Protein AF-A0A8S4SNB0-F1 (afdb_monomer)

Radius of gyration: 17.1 Å; Cα contacts (8 Å, |Δi|>4): 48; chains: 1; bounding box: 46×27×44 Å

Organism: NCBI:txid348720

Structure (mmCIF, N/CA/C/O backbone):
data_AF-A0A8S4SNB0-F1
#
_entry.id   AF-A0A8S4SNB0-F1
#
loop_
_atom_site.group_PDB
_atom_site.id
_atom_site.type_symbol
_atom_site.label_atom_id
_atom_site.label_alt_id
_atom_site.label_comp_id
_atom_site.label_asym_id
_atom_site.label_entity_id
_atom_site.label_seq_id
_atom_site.pdbx_PDB_ins_code
_atom_site.Cartn_x
_atom_site.Cartn_y
_atom_site.Cartn_z
_atom_site.occupancy
_atom_site.B_iso_or_equiv
_atom_site.auth_seq_id
_atom_site.auth_comp_id
_atom_site.auth_asym_id
_atom_site.auth_atom_id
_atom_site.pdbx_PDB_model_num
ATOM 1 N N . MET A 1 1 ? 4.937 12.139 5.613 1.00 55.06 1 MET A N 1
ATOM 2 C CA . MET A 1 1 ? 3.693 12.899 5.872 1.00 55.06 1 MET A CA 1
ATOM 3 C C . MET A 1 1 ? 2.914 13.199 4.600 1.00 55.06 1 MET A C 1
ATOM 5 O O . MET A 1 1 ? 1.719 12.951 4.595 1.00 55.06 1 MET A O 1
ATOM 9 N N . GLU A 1 2 ? 3.559 13.640 3.516 1.00 68.50 2 GLU A N 1
ATOM 10 C CA . GLU A 1 2 ? 2.882 14.104 2.288 1.00 68.50 2 GLU A CA 1
ATOM 11 C C . GLU A 1 2 ? 1.786 13.164 1.736 1.00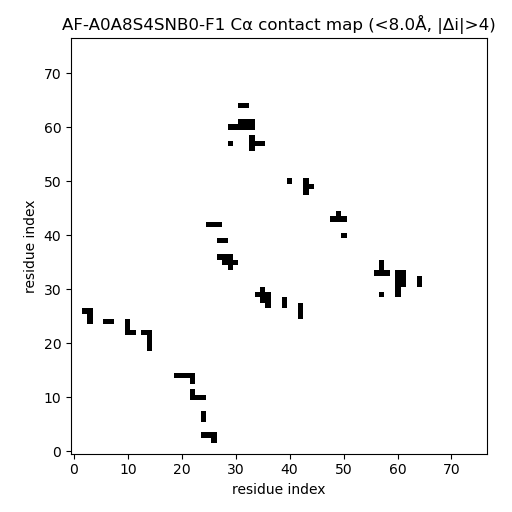 68.50 2 GLU A C 1
ATOM 13 O O . GLU A 1 2 ? 0.689 13.612 1.419 1.00 68.50 2 GLU A O 1
ATOM 18 N N . LYS A 1 3 ? 2.035 11.847 1.670 1.00 71.38 3 LYS A N 1
ATOM 19 C CA . LYS A 1 3 ? 1.042 10.883 1.158 1.00 71.38 3 LYS A CA 1
ATOM 20 C C . LYS A 1 3 ? -0.190 10.739 2.054 1.00 71.38 3 LYS A C 1
ATOM 22 O O . LYS A 1 3 ? -1.260 10.506 1.527 1.00 71.38 3 LYS A O 1
ATOM 27 N N . VAL A 1 4 ? -0.062 10.883 3.373 1.00 77.62 4 VAL A N 1
ATOM 28 C CA . VAL A 1 4 ? -1.205 10.764 4.300 1.00 77.62 4 VAL A CA 1
ATOM 29 C C . VAL A 1 4 ? -2.136 11.963 4.146 1.00 77.62 4 VAL A C 1
ATOM 31 O O . VAL A 1 4 ? -3.341 11.784 4.039 1.00 77.62 4 VAL A O 1
ATOM 34 N N . SER A 1 5 ? -1.566 13.167 4.039 1.00 82.31 5 SER A N 1
ATOM 35 C CA . SER A 1 5 ? -2.338 14.401 3.849 1.00 82.31 5 SER A CA 1
ATOM 36 C C . SER A 1 5 ? -3.176 14.378 2.570 1.00 82.31 5 SER A C 1
ATOM 38 O O . SER A 1 5 ? -4.288 14.883 2.570 1.00 82.31 5 SER A O 1
ATOM 40 N N . LYS A 1 6 ? -2.659 13.767 1.494 1.00 87.50 6 LYS A N 1
ATOM 41 C CA . LYS A 1 6 ? -3.349 13.673 0.196 1.00 87.50 6 LYS A CA 1
ATOM 42 C C . LYS A 1 6 ? -4.609 12.802 0.213 1.00 87.50 6 LYS A C 1
ATOM 44 O O . LYS A 1 6 ? -5.441 12.961 -0.666 1.00 87.50 6 LYS A O 1
ATOM 49 N N . TYR A 1 7 ? -4.736 11.879 1.166 1.00 88.56 7 TYR A N 1
ATOM 50 C CA . TYR A 1 7 ? -5.870 10.948 1.244 1.00 88.56 7 TYR A CA 1
ATOM 51 C C . TYR A 1 7 ? -6.766 11.199 2.461 1.00 88.56 7 TYR A C 1
ATOM 53 O O . TYR A 1 7 ? -7.608 10.362 2.777 1.00 88.56 7 TYR A O 1
ATOM 61 N N . LEU A 1 8 ? -6.584 12.325 3.158 1.00 89.19 8 LEU A N 1
ATOM 62 C CA . LEU A 1 8 ? -7.380 12.659 4.337 1.00 89.19 8 LEU A CA 1
ATOM 63 C C . LEU A 1 8 ? -8.856 12.867 3.969 1.00 89.19 8 LEU A C 1
ATOM 65 O O . LEU A 1 8 ? -9.730 12.303 4.618 1.00 89.19 8 LEU A O 1
ATOM 69 N N . ASP A 1 9 ? -9.115 13.601 2.885 1.00 91.50 9 ASP A N 1
ATOM 70 C CA . ASP A 1 9 ? -10.476 13.883 2.415 1.00 91.50 9 ASP A CA 1
ATOM 71 C C . ASP A 1 9 ? -11.215 12.592 2.048 1.00 91.50 9 ASP A C 1
ATOM 73 O O . ASP A 1 9 ? -12.335 12.366 2.499 1.00 91.50 9 ASP A O 1
ATOM 77 N N . LEU A 1 10 ? -10.536 11.684 1.338 1.00 92.06 10 LEU A N 1
ATOM 78 C CA . LEU A 1 10 ? -11.072 10.361 1.017 1.00 92.06 10 LEU A CA 1
ATOM 79 C C . LEU A 1 10 ? -11.367 9.540 2.282 1.00 92.06 10 LEU A C 1
ATOM 81 O O . LEU A 1 10 ? -12.364 8.827 2.343 1.00 92.06 10 LEU A O 1
ATOM 85 N N . ALA A 1 11 ? -10.516 9.626 3.307 1.00 91.62 11 ALA A N 1
ATOM 86 C CA . ALA A 1 11 ? -10.760 8.928 4.565 1.00 91.62 11 ALA A CA 1
ATOM 87 C C . ALA A 1 11 ? -11.998 9.477 5.291 1.00 91.62 11 ALA A C 1
ATOM 89 O O . ALA A 1 11 ? -12.771 8.690 5.838 1.00 91.62 11 ALA A O 1
ATOM 90 N N . HIS A 1 12 ? -12.220 10.795 5.277 1.00 92.75 12 HIS A N 1
ATOM 91 C CA . HIS A 1 12 ? -13.433 11.397 5.835 1.00 92.75 12 HIS A CA 1
ATOM 92 C C . HIS A 1 12 ? -14.687 10.962 5.072 1.00 92.75 12 HIS A C 1
ATOM 94 O O . HIS A 1 12 ? -15.669 10.566 5.698 1.00 92.75 12 HIS A O 1
ATOM 100 N N . GLU A 1 13 ? -14.633 10.963 3.739 1.00 94.38 13 GLU A N 1
ATOM 101 C CA . GLU A 1 13 ? -15.738 10.511 2.893 1.00 94.38 13 GLU A CA 1
ATOM 102 C C . GLU A 1 13 ? -16.092 9.043 3.167 1.00 94.38 13 GLU A C 1
ATOM 104 O O . GLU A 1 13 ? -17.247 8.731 3.446 1.00 94.38 13 GLU A O 1
ATOM 109 N N . ILE A 1 14 ? -15.098 8.147 3.207 1.00 94.56 14 ILE A N 1
ATOM 110 C CA . ILE A 1 14 ? -15.309 6.725 3.525 1.00 94.56 14 ILE A CA 1
ATOM 111 C C . ILE A 1 14 ? -15.898 6.548 4.929 1.00 94.56 14 ILE A C 1
ATOM 113 O O . ILE A 1 14 ? -16.809 5.741 5.107 1.00 94.56 14 ILE A O 1
ATOM 117 N N . THR A 1 15 ? -15.416 7.315 5.913 1.00 95.69 15 THR A N 1
ATOM 118 C CA . THR A 1 15 ? -15.928 7.271 7.295 1.00 95.69 15 THR A CA 1
ATOM 119 C C . THR A 1 15 ? -17.421 7.592 7.331 1.00 95.69 15 THR A C 1
ATOM 121 O O . THR A 1 15 ? -18.195 6.845 7.928 1.00 95.69 15 THR A O 1
ATOM 124 N N . ALA A 1 16 ? -17.829 8.660 6.637 1.00 94.38 16 ALA A N 1
ATOM 125 C CA . ALA A 1 16 ? -19.225 9.069 6.538 1.00 94.38 16 ALA A CA 1
ATOM 126 C C . ALA A 1 16 ? -20.072 8.050 5.758 1.00 94.38 16 ALA A C 1
ATOM 128 O O . ALA A 1 16 ? -21.154 7.679 6.206 1.00 94.38 16 ALA A O 1
ATOM 129 N N . MET A 1 17 ? -19.569 7.554 4.623 1.00 96.19 17 MET A N 1
ATOM 130 C CA . MET A 1 17 ? -20.272 6.579 3.783 1.00 96.19 17 MET A CA 1
ATOM 131 C C . MET A 1 17 ? -20.526 5.250 4.498 1.00 96.19 17 MET A C 1
ATOM 133 O O . MET A 1 17 ? -21.582 4.649 4.324 1.00 96.19 17 MET A O 1
ATOM 137 N N . TRP A 1 18 ? -19.552 4.768 5.272 1.00 94.88 18 TRP A N 1
ATOM 138 C CA . TRP A 1 18 ? -19.631 3.477 5.960 1.00 94.88 18 TRP A CA 1
ATOM 139 C C . TRP A 1 18 ? -20.186 3.590 7.385 1.00 94.88 18 TRP A C 1
ATOM 141 O O . TRP A 1 18 ? -20.343 2.567 8.050 1.00 94.88 18 TRP A O 1
ATOM 151 N N . ASN A 1 19 ? -20.501 4.807 7.846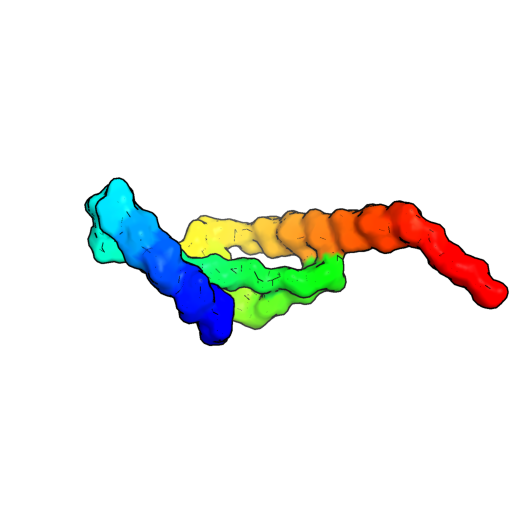 1.00 94.94 19 ASN A N 1
ATOM 152 C CA . ASN A 1 19 ? -20.990 5.101 9.194 1.00 94.94 19 ASN A CA 1
ATOM 153 C C . ASN A 1 19 ? -20.134 4.447 10.299 1.00 94.94 19 ASN A C 1
ATOM 155 O O . ASN A 1 19 ? -20.647 3.830 11.234 1.00 94.94 19 ASN A O 1
ATOM 159 N N . VAL A 1 20 ? -18.811 4.544 10.154 1.00 95.25 20 VAL A N 1
ATOM 160 C CA . VAL A 1 20 ? -17.832 4.050 11.134 1.00 95.25 20 VAL A CA 1
ATOM 161 C C . VAL A 1 20 ? -17.278 5.210 11.956 1.00 95.25 20 VAL A C 1
ATOM 163 O O . VAL A 1 20 ? -17.290 6.352 11.513 1.00 95.25 20 VAL A O 1
ATOM 166 N N . GLU A 1 21 ? -16.765 4.929 13.153 1.00 93.06 21 GLU A N 1
ATOM 167 C CA . GLU A 1 21 ? -16.252 5.972 14.056 1.00 93.06 21 GLU A CA 1
ATOM 168 C C . GLU A 1 21 ? -15.010 6.683 13.496 1.00 93.06 21 GLU A C 1
ATOM 170 O O . GLU A 1 21 ? -14.849 7.891 13.652 1.00 93.06 21 GLU A O 1
ATOM 175 N N . SER A 1 22 ? -14.116 5.947 12.830 1.00 91.31 22 SER A N 1
ATOM 176 C CA . SER A 1 22 ? -12.936 6.535 12.196 1.00 91.31 22 SER A CA 1
ATOM 177 C C . SER A 1 22 ? -12.357 5.646 11.098 1.00 91.31 22 SER A C 1
ATOM 179 O O . SER A 1 22 ? -12.410 4.417 1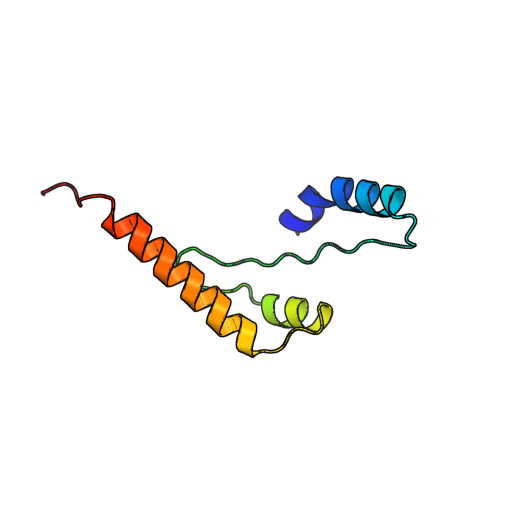1.171 1.00 91.31 22 SER A O 1
ATOM 181 N N . THR A 1 23 ? -11.744 6.282 10.099 1.00 91.88 23 THR A N 1
ATOM 182 C CA . THR A 1 23 ? -10.945 5.618 9.062 1.00 91.88 23 THR A CA 1
ATOM 183 C C . THR A 1 23 ? -9.494 6.058 9.169 1.00 91.88 23 THR A C 1
ATOM 185 O O . THR A 1 23 ? -9.191 7.216 9.454 1.00 91.88 23 THR A O 1
ATOM 188 N N . VAL A 1 24 ? -8.566 5.134 8.919 1.00 90.75 24 VAL A N 1
ATOM 189 C CA . VAL A 1 24 ? -7.135 5.383 9.089 1.00 90.75 24 VAL A CA 1
ATOM 190 C C . VAL A 1 24 ? -6.372 5.080 7.807 1.00 90.75 24 VAL A C 1
ATOM 192 O O . VAL A 1 24 ? -6.364 3.951 7.323 1.00 90.75 24 VAL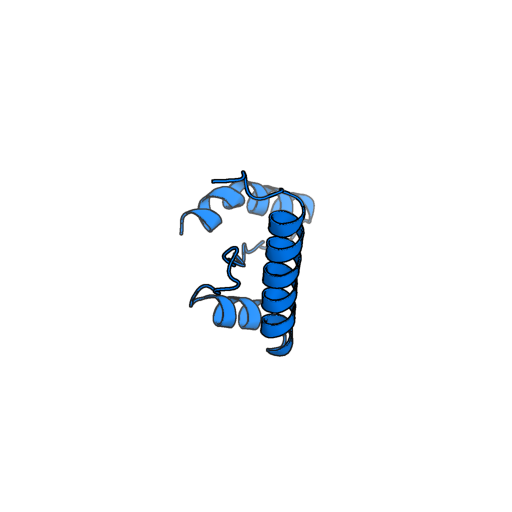 A O 1
ATOM 195 N N . VAL A 1 25 ? -5.652 6.077 7.293 1.00 90.12 25 VAL A N 1
ATOM 196 C CA . VAL A 1 25 ? -4.787 5.914 6.118 1.00 90.12 25 VAL A CA 1
ATOM 197 C C . VAL A 1 25 ? -3.458 5.283 6.531 1.00 90.12 25 VAL A C 1
ATOM 199 O O . VAL A 1 25 ? -2.723 5.823 7.361 1.00 90.12 25 VAL A O 1
ATOM 202 N N . VAL A 1 26 ? -3.117 4.150 5.915 1.00 90.94 26 VAL A N 1
ATOM 203 C CA . VAL A 1 26 ? -1.853 3.438 6.146 1.00 90.94 26 VAL A CA 1
ATOM 204 C C . VAL A 1 26 ? -1.037 3.415 4.847 1.00 90.94 26 VAL A C 1
ATOM 206 O O . VAL A 1 26 ? -1.336 2.627 3.951 1.00 90.94 26 VAL A O 1
ATOM 209 N N . PRO A 1 27 ? -0.012 4.276 4.691 1.00 88.62 27 PRO A N 1
ATOM 210 C CA . PRO A 1 27 ? 0.700 4.385 3.425 1.00 88.62 27 PRO A CA 1
ATOM 211 C C . PRO A 1 27 ? 1.714 3.249 3.254 1.00 88.62 27 PRO A C 1
ATOM 213 O O . PRO A 1 27 ? 2.714 3.162 3.970 1.00 88.62 27 PRO A O 1
ATOM 216 N N . ILE A 1 28 ? 1.501 2.408 2.248 1.00 89.50 28 ILE A N 1
ATOM 217 C CA . ILE A 1 28 ? 2.451 1.373 1.842 1.00 89.50 28 ILE A CA 1
ATOM 218 C C . ILE A 1 28 ? 3.312 1.928 0.703 1.00 89.50 28 ILE A C 1
ATOM 220 O O . ILE A 1 28 ? 2.838 2.105 -0.415 1.00 89.50 28 ILE A O 1
ATOM 224 N N . VAL A 1 29 ? 4.572 2.257 1.002 1.00 88.75 29 VAL A N 1
ATOM 225 C CA . VAL A 1 29 ? 5.490 2.902 0.047 1.00 88.75 29 VAL A CA 1
ATOM 226 C C . VAL A 1 29 ? 6.595 1.933 -0.360 1.00 88.75 29 VAL A C 1
ATOM 228 O O . VAL A 1 29 ? 7.350 1.454 0.491 1.00 88.75 29 VAL A O 1
ATOM 231 N N . VAL A 1 30 ? 6.689 1.686 -1.667 1.00 92.12 30 VAL A N 1
ATOM 232 C CA . VAL A 1 30 ? 7.666 0.798 -2.307 1.00 92.12 30 VAL A CA 1
ATOM 233 C C . VAL A 1 30 ? 8.243 1.511 -3.522 1.00 92.12 30 VAL A C 1
ATOM 235 O O . VAL A 1 30 ? 7.496 2.091 -4.309 1.00 92.12 30 VAL A O 1
ATOM 238 N N . SER A 1 31 ? 9.559 1.498 -3.675 1.00 91.62 31 SER A N 1
ATOM 239 C CA . SER A 1 31 ? 10.223 2.029 -4.865 1.00 91.62 31 SER A CA 1
ATOM 240 C C . SER A 1 31 ? 10.296 0.982 -5.977 1.00 91.62 31 SER A C 1
ATOM 242 O O . SER A 1 31 ? 10.210 -0.219 -5.736 1.00 91.62 31 SER A O 1
ATOM 244 N N . VAL A 1 32 ? 10.540 1.436 -7.207 1.00 90.25 32 VAL A N 1
ATOM 245 C CA . VAL A 1 32 ? 10.626 0.585 -8.411 1.00 90.25 32 VAL A CA 1
ATOM 246 C C . VAL A 1 32 ? 11.708 -0.501 -8.341 1.00 90.25 32 VAL A C 1
ATOM 248 O O . VAL A 1 32 ? 11.565 -1.550 -8.962 1.00 90.25 32 VAL A O 1
ATOM 251 N N . ASN A 1 33 ? 12.766 -0.279 -7.555 1.00 89.94 33 ASN A N 1
ATOM 252 C CA . ASN A 1 33 ? 13.832 -1.253 -7.297 1.00 89.94 33 ASN A CA 1
ATOM 253 C C . ASN A 1 33 ? 13.526 -2.193 -6.112 1.00 89.94 33 ASN A C 1
ATOM 255 O O . ASN A 1 33 ? 14.384 -2.976 -5.715 1.00 89.94 33 ASN A O 1
ATOM 259 N N . GLY A 1 34 ? 12.326 -2.116 -5.530 1.00 90.06 34 GLY A N 1
ATOM 260 C CA . GLY A 1 34 ? 11.899 -2.963 -4.418 1.00 90.06 34 GLY A CA 1
ATOM 261 C C . GLY A 1 34 ? 12.385 -2.509 -3.038 1.00 90.06 34 GLY A C 1
ATOM 262 O O . GLY A 1 34 ? 12.250 -3.273 -2.080 1.00 90.06 34 GLY A O 1
ATOM 263 N N . LEU A 1 35 ? 12.931 -1.294 -2.890 1.00 92.88 35 LEU A N 1
ATOM 264 C CA . LEU A 1 35 ? 13.206 -0.740 -1.561 1.00 92.88 35 LEU A CA 1
ATOM 265 C C . LEU A 1 35 ? 11.895 -0.375 -0.866 1.00 92.88 35 LEU A C 1
ATOM 267 O O . LEU A 1 35 ? 10.958 0.167 -1.454 1.00 92.88 35 LEU A O 1
ATOM 271 N N . LEU A 1 36 ? 11.851 -0.677 0.424 1.00 91.88 36 LEU A N 1
ATOM 272 C CA . LEU A 1 36 ? 10.701 -0.429 1.278 1.00 91.88 36 LEU A CA 1
ATOM 273 C C . LEU A 1 36 ? 11.009 0.714 2.234 1.00 91.88 36 LEU A C 1
ATOM 275 O O . LEU A 1 36 ? 12.126 0.831 2.742 1.00 91.88 36 LEU A O 1
ATOM 279 N N . ALA A 1 37 ? 10.007 1.546 2.508 1.00 90.88 37 ALA A N 1
ATOM 280 C CA . ALA A 1 37 ? 10.142 2.590 3.514 1.00 90.88 37 ALA A CA 1
ATOM 281 C C . ALA A 1 37 ? 10.415 1.987 4.905 1.00 90.88 37 ALA A C 1
ATOM 283 O O . ALA A 1 37 ? 9.880 0.938 5.255 1.00 90.88 37 ALA A O 1
ATOM 284 N N . LYS A 1 38 ? 11.188 2.686 5.746 1.00 88.62 38 LYS A N 1
ATOM 285 C CA . LYS A 1 38 ? 11.495 2.232 7.119 1.00 88.62 38 LYS A CA 1
ATOM 286 C C . LYS A 1 38 ? 10.237 2.006 7.973 1.00 88.62 38 LYS A C 1
ATOM 288 O O . LYS A 1 38 ? 10.217 1.122 8.819 1.00 88.62 38 LYS A O 1
ATOM 293 N N . SER A 1 39 ? 9.175 2.774 7.727 1.00 88.88 39 SER A N 1
ATOM 294 C CA . SER A 1 39 ? 7.880 2.650 8.412 1.00 88.88 39 SER A CA 1
ATOM 295 C C . SER A 1 39 ? 7.012 1.488 7.914 1.00 88.88 39 SER A C 1
ATOM 297 O O . SER A 1 39 ? 5.958 1.225 8.487 1.00 88.88 39 SER A O 1
ATOM 299 N N . PHE A 1 40 ? 7.435 0.768 6.872 1.00 89.75 40 PHE A N 1
ATOM 300 C CA . PHE A 1 40 ? 6.655 -0.309 6.264 1.00 89.75 40 PHE A CA 1
ATOM 301 C C . PHE A 1 40 ? 6.315 -1.420 7.263 1.00 89.75 40 PHE A C 1
ATOM 303 O O . PHE A 1 40 ? 5.165 -1.844 7.343 1.00 89.75 40 PHE A O 1
ATOM 310 N N . ASP A 1 41 ? 7.280 -1.845 8.081 1.00 89.62 41 ASP A N 1
ATOM 311 C CA . ASP A 1 41 ? 7.049 -2.906 9.068 1.00 89.62 41 ASP A CA 1
ATOM 312 C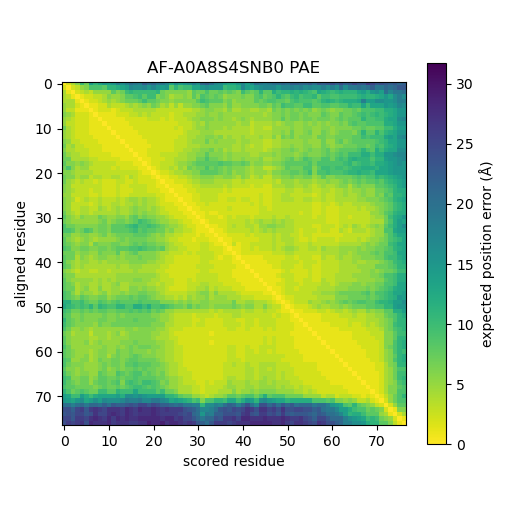 C . ASP A 1 41 ? 6.074 -2.450 10.174 1.00 89.62 41 ASP A C 1
ATOM 314 O O . ASP A 1 41 ? 5.256 -3.237 10.648 1.00 89.62 41 ASP A O 1
ATOM 318 N N . GLN A 1 42 ? 6.095 -1.164 10.548 1.00 90.88 42 GLN A N 1
ATOM 319 C CA . GLN A 1 42 ? 5.124 -0.586 11.484 1.00 90.88 42 GLN A CA 1
ATOM 320 C C . GLN A 1 42 ? 3.711 -0.566 10.882 1.00 90.88 42 GLN A C 1
ATOM 322 O O . GLN A 1 42 ? 2.737 -0.875 11.566 1.00 90.88 42 GLN A O 1
ATOM 327 N N . HIS A 1 43 ? 3.597 -0.241 9.595 1.00 91.25 43 HIS A N 1
ATOM 328 C CA . HIS A 1 43 ? 2.328 -0.241 8.873 1.00 91.25 43 HIS A CA 1
ATOM 329 C C . HIS A 1 43 ? 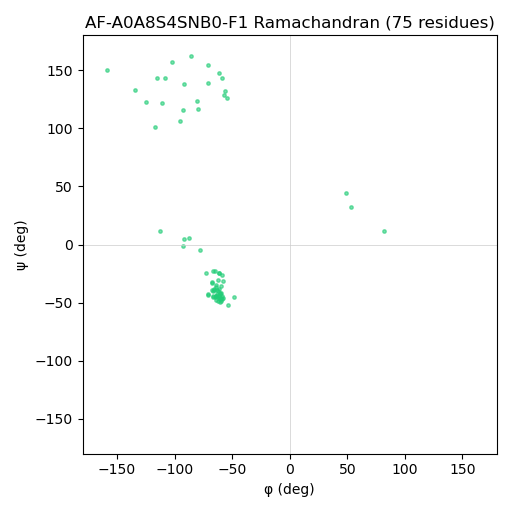1.755 -1.650 8.693 1.00 91.25 43 HIS A C 1
ATOM 331 O O . HIS A 1 43 ? 0.556 -1.834 8.880 1.00 91.25 43 HIS A O 1
ATOM 337 N N . LEU A 1 44 ? 2.593 -2.656 8.421 1.00 91.44 44 LEU A N 1
ATOM 338 C CA . LEU A 1 44 ? 2.143 -4.051 8.382 1.00 91.44 44 LEU A CA 1
ATOM 339 C C . LEU A 1 44 ? 1.626 -4.524 9.741 1.00 91.44 44 LEU A C 1
ATOM 341 O O . LEU A 1 44 ? 0.573 -5.152 9.796 1.00 91.44 44 LEU A O 1
ATOM 345 N N . LYS A 1 45 ? 2.314 -4.174 10.838 1.00 91.00 45 LYS A N 1
ATOM 346 C CA . LYS A 1 45 ? 1.841 -4.481 12.198 1.00 91.00 45 LYS A CA 1
ATOM 347 C C . LYS A 1 45 ? 0.484 -3.847 12.486 1.00 91.00 45 LYS A C 1
ATOM 349 O O . LYS A 1 45 ? -0.378 -4.507 13.049 1.00 91.00 45 LYS A O 1
ATOM 354 N N . LYS A 1 46 ? 0.282 -2.593 12.067 1.00 90.69 46 LYS A N 1
ATOM 355 C CA . LYS A 1 46 ? -0.996 -1.881 12.216 1.00 90.69 46 LYS A CA 1
ATOM 356 C C . LYS A 1 46 ? -2.144 -2.552 11.457 1.00 90.69 46 LYS A C 1
ATOM 358 O O . LYS A 1 46 ? -3.283 -2.462 11.890 1.00 90.69 46 LYS A O 1
ATOM 363 N N . LEU A 1 47 ? -1.837 -3.216 10.346 1.00 91.00 47 LEU A N 1
ATOM 364 C CA . LEU A 1 47 ? -2.791 -3.984 9.545 1.00 91.00 47 LEU A CA 1
ATOM 365 C C . LEU A 1 47 ? -2.872 -5.464 9.961 1.00 91.00 47 LEU A C 1
ATOM 367 O O . LEU A 1 47 ? -3.534 -6.245 9.284 1.00 91.00 47 LEU A O 1
ATOM 371 N N . SER A 1 48 ? -2.170 -5.870 11.026 1.00 91.81 48 SER A N 1
ATOM 372 C CA . SER A 1 48 ? -2.065 -7.268 11.471 1.00 91.81 48 SER A CA 1
ATOM 373 C C . SER A 1 48 ? -1.607 -8.233 10.365 1.00 91.81 48 SER A C 1
ATOM 375 O O . SER A 1 48 ? -1.983 -9.403 10.334 1.00 91.81 48 SER A O 1
ATOM 377 N N . LEU A 1 49 ? -0.770 -7.743 9.447 1.00 89.94 49 LEU A N 1
ATOM 378 C CA . LEU A 1 49 ? -0.251 -8.494 8.308 1.00 89.94 49 LEU A CA 1
ATOM 379 C C . LEU A 1 49 ? 1.081 -9.178 8.647 1.00 89.94 49 LEU A C 1
ATOM 381 O O . LEU A 1 49 ? 1.968 -8.593 9.272 1.00 89.94 49 LEU A O 1
ATOM 385 N N . GLY A 1 50 ? 1.238 -10.427 8.200 1.00 89.00 50 GLY A N 1
ATOM 386 C CA . GLY A 1 50 ? 2.441 -11.226 8.444 1.00 89.00 50 GLY A CA 1
ATOM 387 C C . GLY A 1 50 ? 3.675 -10.747 7.666 1.00 89.00 50 GLY A C 1
ATOM 388 O O . GLY A 1 50 ? 3.576 -10.183 6.576 1.00 89.00 50 GLY A O 1
ATOM 389 N N . CYS A 1 51 ? 4.868 -11.040 8.193 1.00 82.12 51 CYS A N 1
ATOM 390 C CA . CYS A 1 51 ? 6.147 -10.615 7.603 1.00 82.12 51 CYS A CA 1
ATOM 391 C C . CYS A 1 51 ? 6.402 -11.165 6.183 1.00 82.12 51 CYS A C 1
ATOM 393 O O . CYS A 1 51 ? 7.115 -10.542 5.398 1.00 82.12 51 CYS A O 1
ATOM 395 N N . TRP A 1 52 ? 5.779 -12.290 5.819 1.00 88.12 52 TRP A N 1
ATOM 396 C CA . TRP A 1 52 ? 5.891 -12.926 4.500 1.00 88.12 52 TRP A CA 1
ATOM 397 C C . TRP A 1 52 ? 5.388 -12.040 3.348 1.00 88.12 52 TRP A C 1
ATOM 399 O O . TRP A 1 52 ? 5.840 -12.180 2.208 1.00 88.12 52 TRP A O 1
ATOM 409 N N . ILE A 1 53 ? 4.485 -11.095 3.633 1.00 91.62 53 ILE A N 1
ATOM 410 C CA . ILE A 1 53 ? 3.937 -10.152 2.647 1.00 91.62 53 ILE A CA 1
ATOM 411 C C . ILE A 1 53 ? 5.024 -9.234 2.091 1.00 91.62 53 ILE A C 1
ATOM 413 O O . ILE A 1 53 ? 5.021 -8.929 0.898 1.00 91.62 53 ILE A O 1
ATOM 417 N N . LYS A 1 54 ? 5.998 -8.863 2.928 1.00 90.56 54 LYS A N 1
ATOM 418 C CA . LYS A 1 54 ? 7.131 -8.014 2.552 1.00 90.56 54 LYS A CA 1
ATOM 419 C C . LYS A 1 54 ? 7.860 -8.567 1.327 1.00 90.56 54 LYS A C 1
ATOM 421 O O . LYS A 1 54 ? 7.985 -7.879 0.316 1.00 90.56 54 LYS A O 1
ATOM 426 N N . GLY A 1 55 ? 8.241 -9.844 1.387 1.00 92.50 55 GLY A N 1
ATOM 427 C CA . GLY A 1 55 ? 8.949 -10.517 0.299 1.00 92.50 55 GLY A CA 1
ATOM 428 C C . GLY A 1 55 ? 8.112 -10.634 -0.976 1.00 92.50 55 GLY A C 1
ATOM 429 O O . GLY A 1 55 ? 8.640 -10.460 -2.073 1.00 92.50 55 GLY A O 1
ATOM 430 N N . ARG A 1 56 ? 6.796 -10.865 -0.857 1.00 93.88 56 ARG A N 1
ATOM 431 C CA . ARG A 1 56 ? 5.900 -10.928 -2.025 1.00 93.88 56 ARG A CA 1
ATOM 432 C C . ARG A 1 56 ? 5.772 -9.582 -2.728 1.00 93.88 56 ARG A C 1
ATOM 434 O O . ARG A 1 56 ? 5.874 -9.541 -3.949 1.00 93.88 56 ARG A O 1
ATOM 441 N N . ILE A 1 57 ? 5.596 -8.503 -1.967 1.00 93.88 57 ILE A N 1
ATOM 442 C CA . ILE A 1 57 ? 5.499 -7.146 -2.513 1.00 93.88 57 ILE A CA 1
ATOM 443 C C . ILE A 1 57 ? 6.797 -6.770 -3.230 1.00 93.88 57 ILE A C 1
ATOM 445 O O . ILE A 1 57 ? 6.755 -6.350 -4.384 1.00 93.88 57 ILE A O 1
ATOM 449 N N . GLN A 1 58 ? 7.954 -6.986 -2.594 1.00 94.38 58 GLN A N 1
ATOM 450 C CA . GLN A 1 58 ? 9.247 -6.683 -3.217 1.00 94.38 58 GLN A CA 1
ATOM 451 C C . GLN A 1 58 ? 9.459 -7.486 -4.500 1.00 94.38 58 GLN A C 1
ATOM 453 O O . GLN A 1 58 ? 9.830 -6.923 -5.528 1.00 94.38 58 GLN A O 1
ATOM 458 N N . LYS A 1 59 ? 9.170 -8.792 -4.462 1.00 94.88 59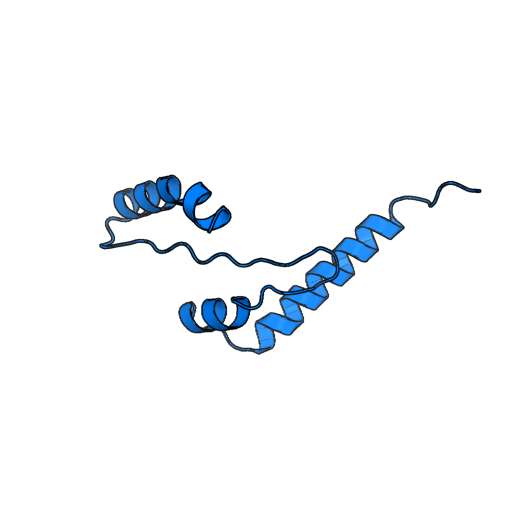 LYS A N 1
ATOM 459 C CA . LYS A 1 59 ? 9.290 -9.667 -5.629 1.00 94.88 59 LYS A CA 1
ATOM 460 C C . LYS A 1 59 ? 8.389 -9.206 -6.774 1.00 94.88 59 LYS A C 1
ATOM 462 O O . LYS A 1 59 ? 8.855 -9.142 -7.906 1.00 94.88 59 LYS A O 1
ATOM 467 N N . ALA A 1 60 ? 7.130 -8.876 -6.488 1.00 95.31 60 ALA A N 1
ATOM 468 C CA . ALA A 1 60 ? 6.184 -8.413 -7.499 1.00 95.31 60 ALA A CA 1
ATOM 469 C C . ALA A 1 60 ? 6.668 -7.123 -8.176 1.00 95.31 60 ALA A C 1
ATOM 471 O O . ALA A 1 60 ? 6.698 -7.057 -9.401 1.00 95.31 60 ALA A O 1
ATOM 472 N N . VAL A 1 61 ? 7.117 -6.140 -7.389 1.00 95.38 61 VAL A N 1
ATOM 473 C CA . VAL A 1 61 ? 7.597 -4.859 -7.926 1.00 95.38 61 VAL A CA 1
ATOM 474 C C . VAL A 1 61 ? 8.839 -5.048 -8.790 1.00 95.38 61 VAL A C 1
ATOM 476 O O . VAL A 1 61 ? 8.875 -4.548 -9.907 1.00 95.38 61 VAL A O 1
ATOM 479 N N . VAL A 1 62 ? 9.837 -5.804 -8.328 1.00 95.81 62 VAL A N 1
ATOM 480 C CA . VAL A 1 62 ? 11.071 -6.015 -9.103 1.00 95.81 62 VAL A CA 1
ATOM 481 C C . VAL A 1 62 ? 10.793 -6.765 -10.406 1.00 95.81 62 VAL A C 1
ATOM 483 O O . VAL A 1 62 ? 11.302 -6.372 -11.455 1.00 95.81 62 VAL A O 1
ATOM 486 N N . LEU A 1 63 ? 9.979 -7.826 -10.359 1.00 96.06 63 LEU A N 1
ATOM 487 C CA . LEU A 1 63 ? 9.634 -8.600 -11.553 1.00 96.06 63 LEU A CA 1
ATOM 488 C C . LEU A 1 63 ? 8.872 -7.757 -12.572 1.00 96.06 63 LEU A C 1
ATOM 490 O O . LEU A 1 63 ? 9.192 -7.807 -13.758 1.00 96.06 63 LEU A O 1
ATOM 494 N N . GLU A 1 64 ? 7.899 -6.971 -12.117 1.00 94.50 64 GLU A N 1
ATOM 495 C CA . GLU A 1 64 ? 7.083 -6.152 -13.006 1.00 94.50 64 GLU A CA 1
ATOM 496 C C . GLU A 1 64 ? 7.881 -4.985 -13.588 1.00 94.50 64 GLU A C 1
ATOM 498 O O . GLU A 1 64 ? 7.848 -4.765 -14.797 1.00 94.50 64 GLU A O 1
ATOM 503 N N . THR A 1 65 ? 8.694 -4.303 -12.775 1.00 93.62 65 THR A N 1
ATOM 504 C CA . THR A 1 65 ? 9.612 -3.268 -13.267 1.00 93.62 65 THR A CA 1
ATOM 505 C C . THR A 1 65 ? 10.572 -3.847 -14.309 1.00 93.62 65 THR A C 1
ATOM 507 O O . THR A 1 65 ? 10.724 -3.274 -15.385 1.00 93.62 65 THR A O 1
ATOM 510 N N . ALA A 1 66 ? 11.178 -5.013 -14.052 1.00 93.00 6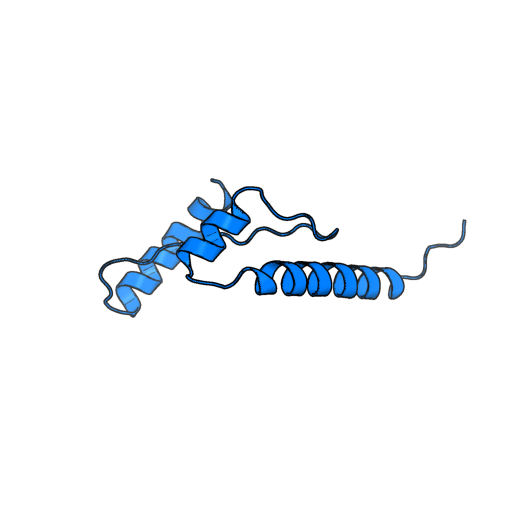6 ALA A N 1
ATOM 511 C CA . ALA A 1 66 ? 12.069 -5.666 -15.013 1.00 93.00 66 ALA A CA 1
ATOM 512 C C . ALA A 1 66 ? 11.339 -6.070 -16.304 1.00 93.00 66 ALA A C 1
ATOM 514 O O . ALA A 1 66 ? 11.891 -5.930 -17.396 1.00 93.00 66 ALA A O 1
ATOM 515 N N . ARG A 1 67 ? 10.094 -6.551 -16.199 1.0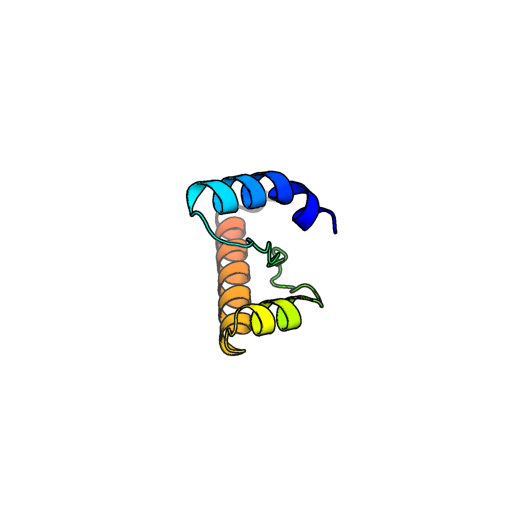0 93.69 67 ARG A N 1
ATOM 516 C CA . ARG A 1 67 ? 9.243 -6.877 -17.351 1.00 93.69 67 ARG A CA 1
ATOM 517 C C . ARG A 1 67 ? 8.960 -5.642 -18.202 1.00 93.69 67 ARG A C 1
ATOM 519 O O . ARG A 1 67 ? 9.080 -5.717 -19.421 1.00 93.69 67 ARG A O 1
ATOM 526 N N . ILE A 1 68 ? 8.611 -4.522 -17.568 1.00 92.69 68 ILE A N 1
ATOM 527 C CA . ILE A 1 68 ? 8.367 -3.243 -18.243 1.00 92.69 68 ILE A CA 1
ATOM 528 C C . ILE A 1 68 ? 9.636 -2.787 -18.962 1.00 92.69 68 ILE A C 1
ATOM 530 O O . ILE A 1 68 ? 9.576 -2.510 -20.154 1.00 92.69 68 ILE A O 1
ATOM 534 N N . VAL A 1 69 ? 10.787 -2.782 -18.283 1.00 90.75 69 VAL A N 1
ATOM 535 C CA . VAL A 1 69 ? 12.064 -2.355 -18.879 1.00 90.75 69 VAL A CA 1
ATOM 536 C C . VAL A 1 69 ? 12.444 -3.228 -20.077 1.00 90.75 69 VAL A C 1
ATOM 538 O O . VAL A 1 69 ? 12.804 -2.689 -21.111 1.00 90.75 69 VAL A O 1
ATOM 541 N N . ARG A 1 70 ? 12.282 -4.557 -19.999 1.00 91.50 70 ARG A N 1
ATOM 542 C CA . ARG A 1 70 ? 12.554 -5.472 -21.129 1.00 91.50 70 ARG A CA 1
ATOM 543 C C . ARG A 1 70 ? 11.626 -5.279 -22.327 1.00 91.50 70 ARG A C 1
ATOM 545 O O . ARG A 1 70 ? 11.969 -5.701 -23.425 1.00 91.50 70 ARG A O 1
ATOM 552 N N . ARG A 1 71 ? 10.439 -4.703 -22.123 1.00 92.12 71 ARG A N 1
ATOM 553 C CA . ARG A 1 71 ? 9.499 -4.406 -23.212 1.00 92.12 71 ARG A CA 1
ATOM 554 C C . ARG A 1 71 ? 9.979 -3.237 -24.071 1.00 92.12 71 ARG A C 1
ATOM 556 O O . ARG A 1 71 ? 9.579 -3.149 -25.227 1.00 92.12 71 ARG A O 1
ATOM 563 N N . PHE A 1 72 ? 10.804 -2.356 -23.515 1.00 85.88 72 PHE A N 1
ATOM 564 C CA . PHE A 1 72 ? 11.423 -1.273 -24.260 1.00 85.88 72 PHE A CA 1
ATOM 565 C C . PHE A 1 72 ? 12.787 -1.753 -24.771 1.00 85.88 72 PHE A C 1
ATOM 567 O O . PHE A 1 72 ? 13.658 -2.057 -23.955 1.00 85.88 72 PHE A O 1
ATOM 574 N N . PRO A 1 73 ? 12.994 -1.857 -26.097 1.00 68.94 73 PRO A N 1
ATOM 575 C CA . PRO A 1 73 ? 14.320 -2.093 -26.644 1.00 68.94 73 PRO A CA 1
ATOM 576 C C . PRO A 1 73 ? 15.234 -0.968 -26.165 1.00 68.94 73 PRO A C 1
ATOM 578 O O . PRO A 1 73 ? 14.884 0.208 -26.280 1.00 68.94 73 PRO A O 1
ATOM 581 N N . THR A 1 74 ? 16.387 -1.315 -25.602 1.00 66.81 74 THR A N 1
ATOM 582 C CA . THR A 1 74 ? 17.466 -0.343 -25.424 1.00 66.81 74 THR A CA 1
ATOM 583 C C . THR A 1 74 ? 17.769 0.272 -26.791 1.00 66.81 74 THR A C 1
ATOM 585 O O . THR A 1 74 ? 17.987 -0.502 -27.726 1.00 66.81 74 THR A O 1
ATOM 588 N N . PRO A 1 75 ? 17.754 1.610 -26.943 1.00 64.56 75 PRO A N 1
ATOM 589 C CA . PRO A 1 75 ? 18.249 2.224 -28.165 1.00 64.56 75 PRO A CA 1
ATOM 590 C C . PRO A 1 75 ? 19.693 1.760 -28.381 1.00 64.56 75 PRO A C 1
ATOM 592 O O . PRO A 1 75 ? 20.481 1.725 -27.431 1.00 64.56 75 PRO A O 1
ATOM 595 N N . GLU A 1 76 ? 19.992 1.319 -29.603 1.00 64.06 76 GLU A N 1
ATOM 596 C CA . GLU A 1 76 ? 21.353 0.966 -30.006 1.00 64.06 76 GLU A CA 1
ATOM 597 C C . GLU A 1 76 ? 22.272 2.195 -29.834 1.00 64.06 76 GLU A C 1
ATOM 599 O O . GLU A 1 76 ? 21.796 3.322 -30.010 1.00 64.06 76 GLU A O 1
ATOM 604 N N . PRO A 1 77 ? 23.533 1.996 -29.405 1.00 66.25 77 PRO A N 1
ATOM 605 C CA . PRO A 1 77 ? 24.480 3.080 -29.141 1.00 66.25 77 PRO A CA 1
ATOM 606 C C . PRO A 1 77 ? 24.865 3.880 -30.391 1.00 66.25 77 PRO A C 1
ATOM 608 O O . PRO A 1 77 ? 24.863 3.302 -31.501 1.00 66.25 77 PRO A O 1
#

Nearest PDB structures (foldseek):
  5gkm-assembly2_B  TM=3.632E-01  e=4.163E+00  Arabidopsis thaliana

Secondary structure (DSSP, 8-state):
-HHHHTTHHHHHHHHHHHT-S--------B-TT--B-TTHHHHHHHTT--THHHHHHHHHHHHHHHHHHHHSPPPP-

Mean predicted aligned error: 6.26 Å

pLDDT: mean 88.7, std 8.55, range [55.06, 96.19]

Sequence (77 aa):
MEKVSKYLDLAHEITAMWNVESTVVVPIVVSVNGLLAKSFDQHLKKLSLGCWIKGRIQKAVVLETARIVRRFPTPEP

Solvent-accessible surface area (backbone atoms only — not comparable to full-atom values): 4775 Å² total; per-residue (Å²): 110,73,74,56,66,75,44,45,66,59,35,53,50,51,19,63,75,68,73,48,97,73,59,82,87,75,84,83,56,69,45,70,84,35,52,65,49,90,63,42,66,61,47,32,55,77,67,74,48,65,77,69,53,57,59,53,52,30,51,52,38,36,53,49,46,51,53,54,54,69,71,50,78,76,77,80,132

Foldseek 3Di:
DVVQVVCVVVQVVVCVVVVHPGGHDQDWDADLQLDGDPCNVVSCVVVVHDPVVSVVSSVVSPVVSVVVVVVDPDPDD